Protein AF-A0A951T070-F1 (afdb_monomer)

Radius of gyration: 13.44 Å; Cα contacts (8 Å, |Δi|>4): 49; chain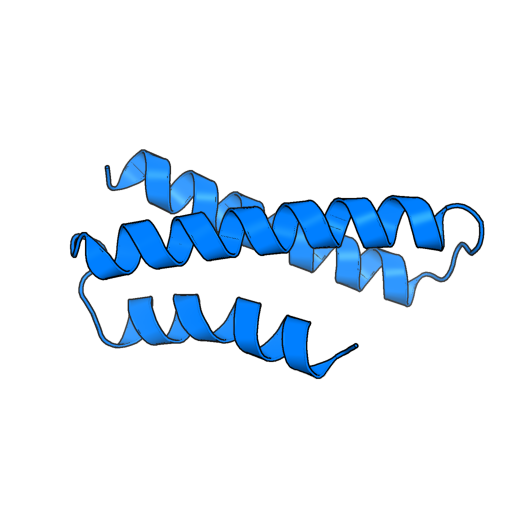s: 1; bounding box: 30×24×37 Å

Sequence (78 aa):
HGAYISLTGFLPAILLLIYSPYEPVVLTTCFLVALAILILSIHVAVSSFKYFITPIWIGWSLQTLHGLLLAVLYIVYR

Solvent-accessible surface area (backbone atoms only — not comparable to full-atom values): 4298 Å² total; per-residue (Å²): 123,68,65,62,57,49,52,57,60,45,51,49,54,52,41,58,72,77,40,62,72,76,40,67,71,49,37,52,51,28,41,55,40,18,50,54,37,47,55,49,39,51,51,50,52,66,72,38,69,86,52,92,48,68,73,59,52,54,53,43,52,54,44,44,51,53,20,49,51,34,44,51,51,39,68,76,61,107

Secondary structure (DSSP, 8-state):
-HHHHHHHHHHHHHHHHHS-TT-HHHHHHHHHHHHHHHHHHHHHHHHHTT---HHHHHHHHHHHHHHHHHHHHHHHH-

Foldseek 3Di:
DVVVLVCLLVVLVVCVVPDPLLPVVSLVSLLVSLVVLVVVLVVLCVVCVVPPDPVSVVSSVVSNVSSVVSVVSSVVND

Structure (mmCIF, N/CA/C/O backbone):
data_AF-A0A951T070-F1
#
_entry.id   AF-A0A951T070-F1
#
loop_
_atom_site.group_PDB
_atom_site.id
_atom_site.type_symbol
_atom_site.label_atom_id
_atom_site.label_alt_id
_atom_site.label_comp_id
_atom_site.label_asym_id
_atom_site.label_entity_id
_atom_site.label_seq_id
_atom_site.pdbx_PDB_ins_code
_atom_site.Cartn_x
_atom_site.Cartn_y
_atom_site.Cartn_z
_atom_site.occupancy
_atom_site.B_iso_or_equiv
_atom_site.auth_seq_id
_atom_site.auth_comp_id
_atom_site.auth_asym_id
_atom_site.auth_atom_id
_atom_site.pdbx_PDB_model_num
ATOM 1 N N . HIS A 1 1 ? 6.251 -14.540 -7.353 1.00 42.88 1 HIS A N 1
ATOM 2 C CA . HIS A 1 1 ? 6.021 -13.083 -7.236 1.00 42.88 1 HIS A CA 1
ATOM 3 C C . HIS A 1 1 ? 4.539 -12.705 -7.099 1.00 42.88 1 HIS A C 1
ATOM 5 O O . HIS A 1 1 ? 4.240 -11.893 -6.240 1.00 42.88 1 HIS A O 1
ATOM 11 N N . GLY A 1 2 ? 3.595 -13.306 -7.844 1.00 45.22 2 GLY A N 1
ATOM 12 C CA . GLY A 1 2 ? 2.164 -12.936 -7.769 1.00 45.22 2 GLY A CA 1
ATOM 13 C C . GLY A 1 2 ? 1.419 -13.272 -6.461 1.00 45.22 2 GLY A C 1
ATOM 14 O O . GLY A 1 2 ? 0.566 -12.503 -6.032 1.00 45.22 2 GLY A O 1
ATOM 15 N N . ALA A 1 3 ? 1.764 -14.372 -5.780 1.00 42.16 3 ALA A N 1
ATOM 16 C CA . ALA A 1 3 ? 1.043 -14.821 -4.577 1.00 42.16 3 ALA A CA 1
ATOM 17 C C . ALA A 1 3 ? 1.173 -13.869 -3.368 1.00 42.16 3 ALA A C 1
ATOM 19 O O . ALA A 1 3 ? 0.213 -13.684 -2.628 1.00 42.16 3 ALA A O 1
ATOM 20 N N . TYR A 1 4 ? 2.327 -13.209 -3.201 1.00 49.06 4 TYR A N 1
ATOM 21 C CA . TYR A 1 4 ? 2.533 -12.213 -2.140 1.00 49.06 4 TYR A CA 1
ATOM 22 C C . TYR A 1 4 ? 1.685 -10.953 -2.353 1.00 49.06 4 TYR A C 1
ATOM 24 O O . TYR A 1 4 ? 1.182 -10.386 -1.389 1.00 49.06 4 TYR A O 1
ATOM 32 N N . ILE A 1 5 ? 1.486 -10.546 -3.610 1.00 54.47 5 ILE A N 1
ATOM 33 C CA . ILE A 1 5 ? 0.675 -9.378 -3.991 1.00 54.47 5 ILE A CA 1
ATOM 34 C C . ILE A 1 5 ? -0.811 -9.653 -3.721 1.00 54.47 5 ILE A C 1
ATOM 36 O O . ILE A 1 5 ? -1.520 -8.791 -3.213 1.00 54.47 5 ILE A O 1
ATOM 40 N N . SER A 1 6 ? -1.263 -10.886 -3.979 1.00 55.62 6 SER A N 1
ATOM 41 C CA . SER A 1 6 ? -2.614 -11.324 -3.622 1.00 55.62 6 SER A CA 1
ATOM 42 C C . SER A 1 6 ? -2.804 -11.323 -2.104 1.00 55.62 6 SER A C 1
ATOM 44 O O . SER A 1 6 ? -3.709 -10.675 -1.595 1.00 55.62 6 SER A O 1
ATOM 46 N N . LEU A 1 7 ? -1.941 -11.998 -1.343 1.00 55.91 7 LEU A N 1
ATOM 47 C CA . LEU A 1 7 ? -2.182 -12.167 0.094 1.00 55.91 7 LEU A CA 1
ATOM 48 C C . LEU A 1 7 ? -2.108 -10.837 0.866 1.00 55.91 7 LEU A C 1
ATOM 50 O O . LEU A 1 7 ? -2.914 -10.606 1.762 1.00 55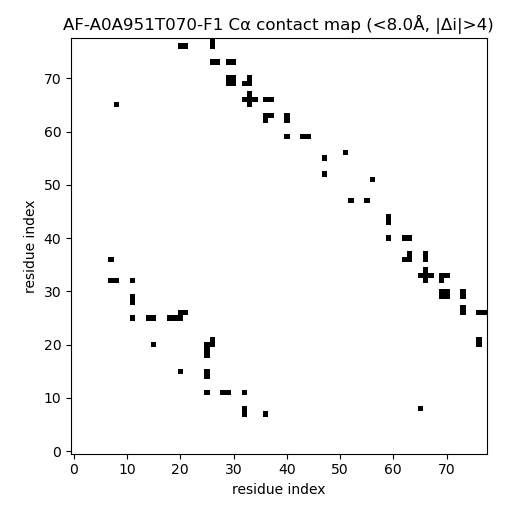.91 7 LEU A O 1
ATOM 54 N N . THR A 1 8 ? -1.195 -9.940 0.477 1.00 60.41 8 THR A N 1
ATOM 55 C CA . THR A 1 8 ? -1.070 -8.605 1.088 1.00 60.41 8 THR A CA 1
ATOM 56 C C . THR A 1 8 ? -2.221 -7.670 0.728 1.00 60.41 8 THR A C 1
ATOM 58 O O . THR A 1 8 ? -2.634 -6.908 1.586 1.00 60.41 8 THR A O 1
ATOM 61 N N . GLY A 1 9 ? -2.796 -7.740 -0.475 1.00 63.12 9 GLY A N 1
ATOM 62 C CA . GLY A 1 9 ? -3.980 -6.937 -0.815 1.00 63.12 9 GLY A CA 1
ATOM 63 C C . GLY A 1 9 ? -5.287 -7.485 -0.228 1.00 63.12 9 GLY A C 1
ATOM 64 O O . GLY A 1 9 ? -6.174 -6.721 0.149 1.00 63.12 9 GLY A O 1
ATOM 65 N N . PHE A 1 10 ? -5.416 -8.812 -0.119 1.00 68.31 10 PHE A N 1
ATOM 66 C CA . PHE A 1 10 ? -6.644 -9.451 0.366 1.00 68.31 10 PHE A CA 1
ATOM 67 C C . PHE A 1 10 ? -6.762 -9.461 1.893 1.00 68.31 10 PHE A C 1
ATOM 69 O O . PHE A 1 10 ? -7.871 -9.332 2.404 1.00 68.31 10 PHE A O 1
ATOM 76 N N . LEU A 1 11 ? -5.660 -9.594 2.637 1.00 72.75 11 LEU A N 1
ATOM 77 C CA . LEU A 1 11 ? -5.714 -9.707 4.098 1.00 72.75 11 LEU A CA 1
ATOM 78 C C . LEU A 1 11 ? -6.356 -8.481 4.793 1.00 72.75 11 LEU A C 1
ATOM 80 O O . LEU A 1 11 ? -7.261 -8.694 5.599 1.00 72.75 11 LEU A O 1
ATOM 84 N N . PRO A 1 12 ? -6.001 -7.220 4.468 1.00 71.56 12 PRO A N 1
ATOM 85 C CA . PRO A 1 12 ? -6.672 -6.045 5.031 1.00 71.56 12 PRO A CA 1
ATOM 86 C C . PRO A 1 12 ? -8.140 -5.957 4.614 1.00 71.56 12 PRO A C 1
ATOM 88 O O . PRO A 1 12 ? -8.989 -5.595 5.420 1.00 71.56 12 PRO A O 1
ATOM 91 N N . ALA A 1 13 ? -8.452 -6.312 3.364 1.00 71.62 13 ALA A N 1
ATOM 92 C CA . ALA A 1 13 ? -9.818 -6.283 2.851 1.00 71.62 13 ALA A CA 1
ATOM 93 C C . ALA A 1 13 ? -10.715 -7.293 3.585 1.00 71.62 13 ALA A C 1
ATOM 95 O O . ALA A 1 13 ? -11.838 -6.969 3.955 1.00 71.62 13 ALA A O 1
ATOM 96 N N . ILE A 1 14 ? -10.202 -8.496 3.851 1.00 74.31 14 ILE A N 1
ATOM 97 C CA . ILE A 1 14 ? -10.899 -9.527 4.627 1.00 74.31 14 ILE A CA 1
ATOM 98 C C . ILE A 1 14 ? -11.058 -9.084 6.086 1.00 74.31 14 ILE A C 1
ATOM 100 O O . ILE A 1 14 ? -12.132 -9.247 6.659 1.00 74.31 14 ILE A O 1
ATOM 104 N N . LEU A 1 15 ? -10.026 -8.484 6.683 1.00 72.31 15 LEU A N 1
ATOM 105 C CA . LEU A 1 15 ? -10.095 -7.975 8.054 1.00 72.31 15 LEU A CA 1
ATOM 106 C C . LEU A 1 15 ? -11.135 -6.858 8.201 1.00 72.31 15 LEU A C 1
ATOM 108 O O . LEU A 1 15 ? -11.904 -6.893 9.153 1.00 72.31 15 LEU A O 1
ATOM 112 N N . LEU A 1 16 ? -11.223 -5.936 7.239 1.00 75.19 16 LEU A N 1
ATOM 113 C CA . LEU A 1 16 ? -12.249 -4.885 7.209 1.00 75.19 16 LEU A CA 1
ATOM 114 C C . LEU A 1 16 ? -13.669 -5.417 6.961 1.00 75.19 16 LEU A C 1
ATOM 116 O O . LEU A 1 16 ? -14.634 -4.766 7.346 1.00 75.19 16 LEU A O 1
ATOM 120 N N . LEU A 1 17 ? -13.812 -6.577 6.312 1.00 75.00 17 LEU A N 1
ATOM 121 C CA . LEU A 1 17 ? -15.113 -7.224 6.115 1.00 75.00 17 LEU A CA 1
ATOM 122 C C . LEU A 1 17 ? -15.603 -7.962 7.366 1.00 75.00 17 LEU A C 1
ATOM 124 O O . LEU A 1 17 ? -16.810 -8.061 7.576 1.00 75.00 17 LEU A O 1
ATOM 128 N N . ILE A 1 18 ? -14.686 -8.514 8.163 1.00 79.56 18 ILE A N 1
ATOM 129 C CA . ILE A 1 18 ? -15.020 -9.356 9.323 1.00 79.56 18 ILE A CA 1
ATOM 130 C C . ILE A 1 18 ? -15.058 -8.540 10.623 1.00 79.56 18 ILE A C 1
ATOM 132 O O . ILE A 1 18 ? -15.870 -8.828 11.501 1.00 79.56 18 ILE A O 1
ATOM 136 N N . TYR A 1 19 ? -14.198 -7.530 10.756 1.00 76.50 19 TYR A N 1
ATOM 137 C CA . TYR A 1 19 ? -14.016 -6.757 11.984 1.00 76.50 19 TYR A CA 1
ATOM 138 C C . TYR A 1 19 ? -14.350 -5.278 11.787 1.00 76.50 19 TYR A C 1
ATOM 140 O O . TYR A 1 19 ? -14.212 -4.720 10.701 1.00 76.50 19 TYR A O 1
ATOM 148 N N . SER A 1 20 ? -14.765 -4.628 12.877 1.00 73.88 20 SER A N 1
ATOM 149 C CA . SER A 1 20 ? -15.000 -3.184 12.890 1.00 73.88 20 SER A CA 1
ATOM 150 C C . SER A 1 20 ? -13.695 -2.427 12.596 1.00 73.88 20 SER A C 1
ATOM 152 O O . SER A 1 20 ? -12.651 -2.787 13.149 1.00 73.88 20 SER A O 1
ATOM 154 N N . PRO A 1 21 ? -13.721 -1.356 11.779 1.00 68.31 21 PRO A N 1
ATOM 155 C CA . PRO A 1 21 ? -12.522 -0.592 11.417 1.00 68.31 21 PRO A CA 1
ATOM 156 C C . PRO A 1 21 ? -11.854 0.111 12.610 1.00 68.31 21 PRO A C 1
ATOM 158 O O . PRO A 1 21 ? -10.713 0.546 12.496 1.00 68.31 21 PRO A O 1
ATOM 161 N N . TYR A 1 22 ? -12.549 0.206 13.747 1.00 71.19 22 TYR A N 1
ATOM 162 C CA . TYR A 1 22 ? -12.041 0.796 14.987 1.00 71.19 22 TYR A CA 1
ATOM 163 C C . TYR A 1 22 ? -11.218 -0.176 15.839 1.00 71.19 22 TYR A C 1
ATOM 165 O O . TYR A 1 22 ? -10.598 0.240 16.816 1.00 71.19 22 TYR A O 1
ATOM 173 N N . GLU A 1 23 ? -11.202 -1.468 15.499 1.00 79.38 23 GLU A N 1
ATOM 174 C CA . GLU A 1 23 ? -10.419 -2.442 16.250 1.00 79.38 23 GLU A CA 1
ATOM 175 C C . GLU A 1 23 ? -8.914 -2.183 16.046 1.00 79.38 23 GLU A C 1
ATOM 177 O O . GLU A 1 23 ? -8.431 -2.168 14.906 1.00 79.38 23 GLU A O 1
ATOM 182 N N . PRO A 1 24 ? -8.121 -2.044 17.124 1.00 76.94 24 PRO A N 1
ATOM 183 C CA . PRO A 1 24 ? -6.697 -1.714 17.024 1.00 76.94 24 PRO A CA 1
ATOM 184 C C . PRO A 1 24 ? -5.899 -2.792 16.271 1.00 76.94 24 PRO A C 1
ATOM 186 O O . PRO A 1 24 ? -4.876 -2.506 15.645 1.00 76.94 24 PRO A O 1
ATOM 189 N N . VAL A 1 25 ? -6.386 -4.036 16.274 1.00 79.38 25 VAL A N 1
ATOM 190 C CA . VAL A 1 25 ? -5.808 -5.150 15.507 1.00 79.38 25 VAL A CA 1
ATOM 191 C C . VAL A 1 25 ? -5.962 -4.927 13.997 1.00 79.38 25 VAL A C 1
ATOM 193 O O . VAL A 1 25 ? -5.031 -5.188 13.236 1.00 79.38 25 VAL A O 1
ATOM 196 N N . VAL A 1 26 ? -7.099 -4.392 13.545 1.00 79.69 26 VAL A N 1
ATOM 197 C CA . VAL A 1 26 ? -7.352 -4.091 12.124 1.00 79.69 26 VAL A CA 1
ATOM 198 C C . VAL A 1 26 ? -6.503 -2.902 11.677 1.00 79.69 26 VAL A C 1
ATOM 200 O O . VAL A 1 26 ? -5.856 -2.949 10.635 1.00 79.69 26 VAL A O 1
ATOM 203 N N . LEU A 1 27 ? -6.420 -1.861 12.504 1.00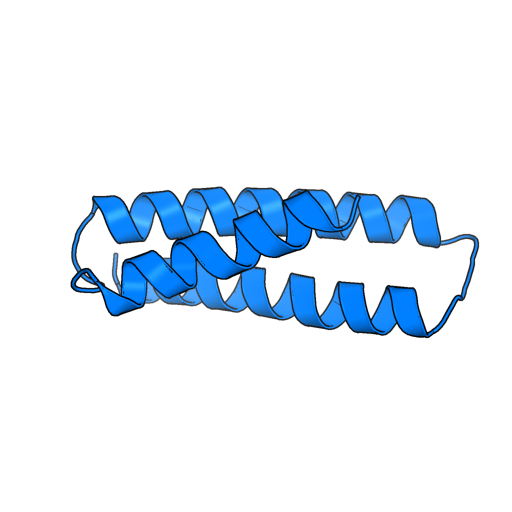 78.38 27 LEU A N 1
ATOM 204 C CA . LEU A 1 27 ? -5.597 -0.679 12.238 1.00 78.38 27 LEU A CA 1
ATOM 205 C C . LEU A 1 27 ? -4.102 -1.008 12.106 1.00 78.38 27 LEU A C 1
ATOM 207 O O . LEU A 1 27 ? -3.453 -0.591 11.144 1.00 78.38 27 LEU A O 1
ATOM 211 N N . THR A 1 28 ? -3.552 -1.787 13.040 1.00 80.50 28 THR A N 1
ATOM 212 C CA . THR A 1 28 ? -2.126 -2.160 13.033 1.00 80.50 28 THR A CA 1
ATOM 213 C C . THR A 1 28 ? -1.766 -3.074 11.864 1.00 80.50 28 THR A C 1
ATOM 215 O O . THR A 1 28 ? -0.738 -2.872 11.216 1.00 80.50 28 THR A O 1
ATOM 218 N N . THR A 1 29 ? -2.623 -4.044 11.542 1.00 82.31 29 THR A N 1
ATOM 219 C CA . THR A 1 29 ? -2.424 -4.928 10.385 1.00 82.31 29 THR A CA 1
ATOM 220 C C . THR A 1 29 ? -2.524 -4.162 9.065 1.00 82.31 29 THR A C 1
ATOM 222 O O . THR A 1 29 ? -1.637 -4.312 8.224 1.00 82.31 29 THR A O 1
ATOM 225 N N . CYS A 1 30 ? -3.512 -3.274 8.906 1.00 80.31 30 CYS A N 1
ATOM 226 C CA . CYS A 1 30 ? -3.617 -2.376 7.751 1.00 80.31 30 CYS A CA 1
ATOM 227 C C . CYS 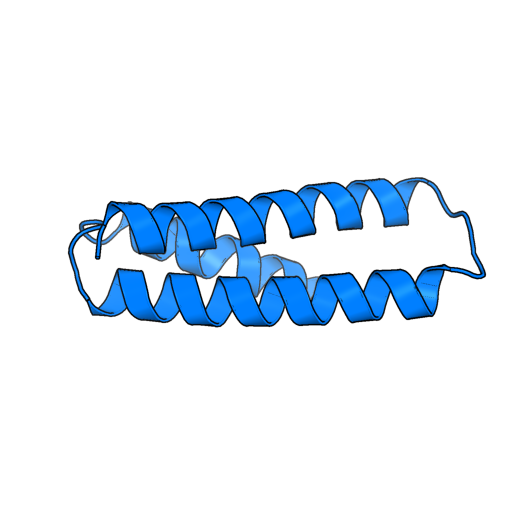A 1 30 ? -2.361 -1.511 7.577 1.00 80.31 30 CYS A C 1
ATOM 229 O O . CYS A 1 30 ? -1.857 -1.385 6.461 1.00 80.31 30 CYS A O 1
ATOM 231 N N . PHE A 1 31 ? -1.815 -0.960 8.665 1.00 81.12 31 PHE A N 1
ATOM 232 C CA . PHE A 1 31 ? -0.602 -0.141 8.619 1.00 81.12 31 PHE A CA 1
ATOM 233 C C . PHE A 1 31 ? 0.645 -0.940 8.211 1.00 81.12 31 PHE A C 1
ATOM 235 O O . PHE A 1 31 ? 1.405 -0.514 7.338 1.00 81.12 31 PHE A O 1
ATOM 242 N N . LEU A 1 32 ? 0.850 -2.123 8.799 1.00 82.81 32 LEU A N 1
ATOM 243 C CA . LEU A 1 32 ? 1.974 -2.998 8.447 1.00 82.81 32 LEU A CA 1
ATOM 244 C C . LEU A 1 32 ? 1.905 -3.449 6.985 1.00 82.81 32 LEU A C 1
ATOM 246 O O . LEU A 1 32 ? 2.924 -3.482 6.291 1.00 82.81 32 LEU A O 1
ATOM 250 N N . VAL A 1 33 ? 0.701 -3.747 6.499 1.00 83.56 33 VAL A N 1
ATOM 251 C CA . VAL A 1 33 ? 0.483 -4.090 5.095 1.00 83.56 33 VAL A CA 1
ATOM 252 C C . VAL A 1 33 ? 0.735 -2.889 4.185 1.00 83.56 33 VAL A C 1
ATOM 254 O O . VAL A 1 33 ? 1.414 -3.044 3.170 1.00 83.56 33 VAL A O 1
ATOM 257 N N . ALA A 1 34 ? 0.267 -1.692 4.548 1.00 81.38 34 ALA A N 1
ATOM 258 C CA . ALA A 1 34 ? 0.539 -0.473 3.789 1.00 81.38 34 ALA A CA 1
ATOM 259 C C . ALA A 1 34 ? 2.051 -0.243 3.616 1.00 81.38 34 ALA A C 1
ATOM 261 O O . ALA A 1 34 ? 2.516 0.009 2.503 1.00 81.38 34 ALA A O 1
ATOM 262 N N . LEU A 1 35 ? 2.834 -0.419 4.687 1.00 81.50 35 LEU A N 1
ATOM 263 C CA . LEU A 1 35 ? 4.297 -0.341 4.634 1.00 81.50 35 LEU A CA 1
ATOM 264 C C . LEU A 1 35 ? 4.910 -1.402 3.715 1.00 81.50 35 LEU A C 1
ATOM 266 O O . LEU A 1 35 ? 5.739 -1.071 2.866 1.00 81.50 35 LEU A O 1
ATOM 270 N N . ALA A 1 36 ? 4.493 -2.662 3.846 1.00 81.94 36 ALA A N 1
ATOM 271 C CA . ALA A 1 36 ?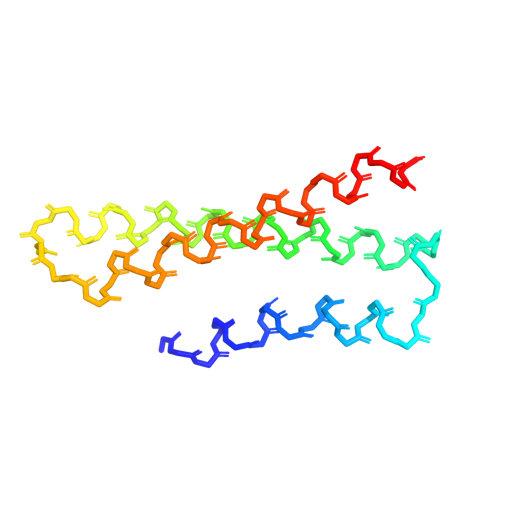 4.998 -3.747 3.006 1.00 81.94 36 ALA A CA 1
ATOM 272 C C . ALA A 1 36 ? 4.721 -3.491 1.513 1.00 81.94 36 ALA A C 1
ATOM 274 O O . ALA A 1 36 ? 5.588 -3.712 0.664 1.00 81.94 36 ALA A O 1
ATOM 275 N N . ILE A 1 37 ? 3.533 -2.973 1.196 1.00 81.50 37 ILE A N 1
ATOM 276 C CA . ILE A 1 37 ? 3.113 -2.627 -0.164 1.00 81.50 37 ILE A CA 1
ATOM 277 C C . ILE A 1 37 ? 3.931 -1.460 -0.726 1.00 81.50 37 ILE A C 1
ATOM 279 O O . ILE A 1 37 ? 4.343 -1.518 -1.885 1.00 81.50 37 ILE A O 1
ATOM 283 N N . LEU A 1 38 ? 4.214 -0.430 0.075 1.00 80.31 38 LEU A N 1
ATOM 284 C CA . LEU A 1 38 ? 5.045 0.701 -0.349 1.00 80.31 38 LEU A CA 1
ATOM 285 C C . LEU A 1 38 ? 6.499 0.285 -0.606 1.00 80.31 38 LEU A C 1
ATOM 287 O O . LEU A 1 38 ? 7.071 0.665 -1.628 1.00 80.31 38 LEU A O 1
ATOM 291 N N . ILE A 1 39 ? 7.083 -0.545 0.262 1.00 82.81 39 ILE A N 1
ATOM 292 C CA . ILE A 1 39 ? 8.436 -1.089 0.058 1.00 82.81 39 ILE A CA 1
ATOM 293 C C . ILE A 1 39 ? 8.489 -1.904 -1.239 1.00 82.81 39 ILE A C 1
ATOM 295 O O . ILE A 1 39 ? 9.416 -1.756 -2.040 1.00 82.81 39 ILE A O 1
ATOM 299 N N . LEU A 1 40 ? 7.473 -2.734 -1.481 1.00 79.44 40 LEU A N 1
ATOM 300 C CA . LEU A 1 40 ? 7.385 -3.533 -2.697 1.00 79.44 40 LEU A CA 1
ATOM 301 C C . LEU A 1 40 ? 7.183 -2.662 -3.946 1.00 79.44 40 LEU A C 1
ATOM 303 O O . LEU A 1 40 ? 7.800 -2.925 -4.976 1.00 79.44 40 LEU A O 1
ATOM 307 N N . SER A 1 41 ? 6.389 -1.597 -3.846 1.00 77.31 41 SER A N 1
ATOM 308 C CA . SER A 1 41 ? 6.214 -0.600 -4.906 1.00 77.31 41 SER A CA 1
ATOM 309 C C . SER A 1 41 ? 7.548 0.063 -5.277 1.00 77.31 41 SER A C 1
ATOM 311 O O . SER A 1 41 ? 7.887 0.134 -6.460 1.00 77.31 41 SER A O 1
ATOM 313 N N . ILE A 1 42 ? 8.368 0.450 -4.294 1.00 81.62 42 ILE A N 1
ATOM 314 C CA . ILE A 1 42 ? 9.717 0.991 -4.538 1.00 81.62 42 ILE A CA 1
ATOM 315 C C . ILE A 1 42 ? 10.606 -0.059 -5.217 1.00 81.62 42 ILE A C 1
ATOM 317 O O . ILE A 1 42 ? 11.284 0.240 -6.200 1.00 81.62 42 ILE A O 1
ATOM 321 N N . HIS A 1 43 ? 10.580 -1.305 -4.739 1.00 82.12 43 HIS A N 1
ATOM 322 C CA . HIS A 1 43 ? 11.361 -2.393 -5.329 1.00 82.12 43 HIS A CA 1
ATOM 323 C C . HIS A 1 43 ? 10.987 -2.649 -6.799 1.00 82.12 43 HIS A C 1
ATOM 325 O O . HIS A 1 43 ? 11.868 -2.806 -7.650 1.00 82.12 43 HIS A O 1
ATOM 331 N N . VAL A 1 44 ? 9.691 -2.648 -7.125 1.00 76.50 44 VAL A N 1
ATOM 332 C CA . VAL A 1 44 ? 9.201 -2.791 -8.505 1.00 76.50 44 VAL A CA 1
ATOM 333 C C . VAL A 1 44 ? 9.595 -1.582 -9.352 1.00 76.50 44 VAL A C 1
ATOM 335 O O . VAL A 1 44 ? 10.056 -1.775 -10.475 1.00 76.50 44 VAL A O 1
ATOM 338 N N . ALA A 1 45 ? 9.505 -0.360 -8.822 1.00 76.19 45 ALA A N 1
ATOM 339 C CA . ALA A 1 45 ? 9.921 0.847 -9.537 1.00 76.19 45 ALA A CA 1
ATO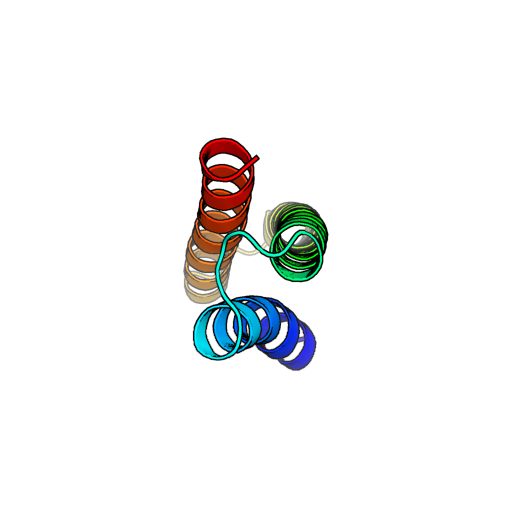M 340 C 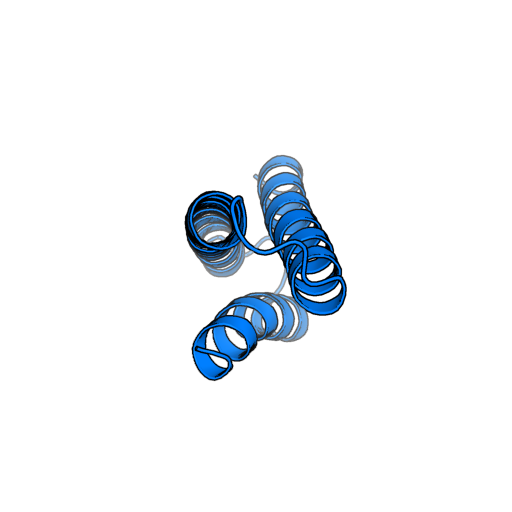C . ALA A 1 45 ? 11.414 0.811 -9.908 1.00 76.19 45 ALA A C 1
ATOM 342 O O . ALA A 1 45 ? 11.770 1.064 -11.058 1.00 76.19 45 ALA A O 1
ATOM 343 N N . VAL A 1 46 ? 12.285 0.432 -8.966 1.00 78.62 46 VAL A N 1
ATOM 344 C CA . VAL A 1 46 ? 13.738 0.344 -9.194 1.00 78.62 46 VAL A CA 1
ATOM 345 C C . VAL A 1 46 ? 14.089 -0.792 -10.160 1.00 78.62 46 VAL A C 1
ATOM 347 O O . VAL A 1 46 ? 14.894 -0.601 -11.070 1.00 78.62 46 VAL A O 1
ATOM 350 N N . SER A 1 47 ? 13.476 -1.968 -10.004 1.00 77.06 47 SER A N 1
ATOM 351 C CA . SER A 1 47 ? 13.751 -3.130 -10.868 1.00 77.06 47 SER A CA 1
ATOM 352 C C . SER A 1 47 ? 13.194 -2.979 -12.288 1.00 77.06 47 SER A C 1
ATOM 354 O O . SER A 1 47 ? 13.788 -3.484 -13.242 1.00 77.06 47 SER A O 1
ATOM 356 N N . SER A 1 48 ? 12.090 -2.247 -12.447 1.00 69.94 48 SER A N 1
ATOM 357 C CA . SER A 1 48 ? 11.391 -2.080 -13.729 1.00 69.94 48 SER A CA 1
ATOM 358 C C . SER A 1 48 ? 11.797 -0.810 -14.477 1.00 69.94 48 SER A C 1
ATOM 360 O O . SER A 1 48 ? 11.394 -0.631 -15.622 1.00 69.94 48 SER A O 1
ATOM 362 N N . PHE A 1 49 ? 12.645 0.045 -13.892 1.00 67.06 49 PHE A N 1
ATOM 363 C CA . PHE A 1 49 ? 13.083 1.307 -14.504 1.00 67.06 49 PHE A CA 1
ATOM 364 C C . PHE A 1 49 ? 13.725 1.120 -15.891 1.00 67.06 49 PHE A C 1
ATOM 366 O O . PHE A 1 49 ? 13.636 1.990 -16.754 1.00 67.06 49 PHE A O 1
ATOM 373 N N . LYS A 1 50 ? 14.349 -0.041 -16.129 1.00 62.69 50 LYS A N 1
ATOM 374 C CA . LYS A 1 50 ? 14.997 -0.382 -17.404 1.00 62.69 50 LYS A CA 1
ATOM 375 C C . LYS A 1 50 ? 14.048 -1.021 -18.429 1.00 62.69 50 LYS A C 1
ATOM 377 O O . LYS A 1 50 ? 14.358 -1.028 -19.616 1.00 62.69 50 LYS A O 1
ATOM 382 N N . TYR A 1 51 ? 12.905 -1.547 -17.990 1.00 63.50 51 TYR A N 1
ATOM 383 C CA . TYR A 1 51 ? 11.958 -2.286 -18.823 1.00 63.50 51 TYR A CA 1
ATOM 384 C C . TYR A 1 51 ? 10.592 -1.594 -18.778 1.00 63.50 51 TYR A C 1
ATOM 386 O O . TYR A 1 51 ? 9.775 -1.842 -17.894 1.00 63.50 51 TYR A O 1
ATOM 394 N N . PHE A 1 52 ? 10.331 -0.719 -19.754 1.00 58.41 52 PHE A N 1
ATOM 395 C CA . PHE A 1 52 ? 9.028 -0.071 -19.936 1.00 58.41 52 PHE A CA 1
ATOM 396 C C . PHE A 1 52 ? 7.991 -1.076 -20.463 1.00 58.41 52 PHE A C 1
ATOM 398 O O .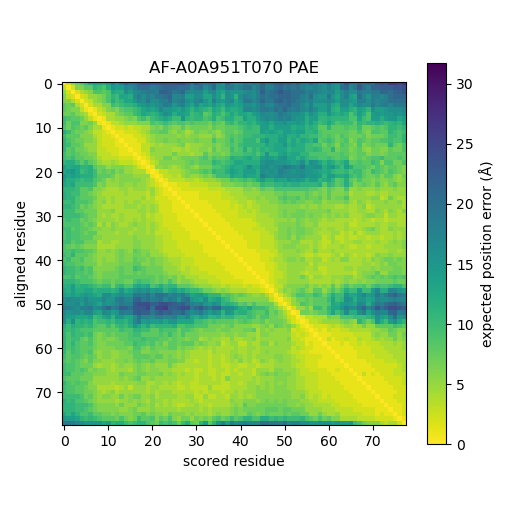 PHE A 1 52 ? 7.622 -1.082 -21.634 1.00 58.41 52 PHE A O 1
ATOM 405 N N . ILE A 1 53 ? 7.534 -1.968 -19.586 1.00 71.75 53 ILE A N 1
ATOM 406 C CA . ILE A 1 53 ? 6.484 -2.943 -19.876 1.00 71.75 53 ILE A CA 1
ATOM 407 C C . ILE A 1 53 ? 5.183 -2.424 -19.251 1.00 71.75 53 ILE A C 1
ATOM 409 O O . ILE A 1 53 ? 5.018 -2.425 -18.031 1.00 71.75 53 ILE A O 1
ATOM 413 N N . THR A 1 54 ? 4.251 -1.970 -20.090 1.00 64.44 54 THR A N 1
ATOM 414 C CA . THR A 1 54 ? 2.962 -1.364 -19.701 1.00 64.44 54 THR A CA 1
ATOM 415 C C . THR A 1 54 ? 2.155 -2.128 -18.635 1.00 64.44 54 THR A C 1
ATOM 417 O O . THR A 1 54 ? 1.683 -1.472 -17.704 1.00 64.44 54 THR A O 1
ATOM 420 N N . PRO A 1 55 ? 2.010 -3.473 -18.659 1.00 67.44 55 PRO A N 1
ATOM 421 C CA . PRO A 1 55 ? 1.264 -4.181 -17.612 1.00 67.44 55 PRO A CA 1
ATOM 422 C C . PRO A 1 55 ? 1.922 -4.125 -16.225 1.00 67.44 55 PRO A C 1
ATOM 424 O O . PRO A 1 55 ? 1.219 -4.191 -15.217 1.00 67.44 55 PRO A O 1
ATOM 427 N N . ILE A 1 56 ? 3.246 -3.951 -16.147 1.00 70.75 56 ILE A N 1
ATOM 428 C CA . ILE A 1 56 ? 3.965 -3.830 -14.868 1.00 70.75 56 ILE A CA 1
ATOM 429 C C . ILE A 1 56 ? 3.651 -2.483 -14.212 1.00 70.75 56 ILE A C 1
ATOM 431 O O . ILE A 1 56 ? 3.387 -2.425 -13.014 1.00 70.75 56 ILE A O 1
ATOM 435 N N . TRP A 1 57 ? 3.597 -1.413 -15.007 1.00 69.31 57 TRP A N 1
ATOM 436 C CA . TRP A 1 57 ? 3.269 -0.070 -14.527 1.00 69.31 57 TRP A CA 1
ATOM 437 C C . TRP A 1 57 ? 1.827 0.044 -14.027 1.00 69.31 57 TRP A C 1
ATOM 439 O O . TRP A 1 57 ? 1.597 0.642 -12.981 1.00 69.31 57 TRP A O 1
ATOM 449 N N . ILE A 1 58 ? 0.867 -0.588 -14.709 1.00 76.62 58 ILE A N 1
ATOM 450 C CA . ILE A 1 58 ? -0.536 -0.630 -14.258 1.00 76.62 58 ILE A CA 1
ATOM 451 C C . ILE A 1 58 ? -0.654 -1.351 -12.909 1.00 76.62 58 ILE A C 1
ATOM 453 O O . ILE A 1 58 ? -1.298 -0.841 -11.990 1.00 76.62 58 ILE A O 1
ATOM 457 N N . GLY A 1 59 ? 0.004 -2.509 -12.768 1.00 74.56 59 GLY A N 1
ATOM 458 C CA . GLY A 1 59 ? 0.042 -3.247 -11.504 1.00 74.56 59 GLY A CA 1
ATOM 459 C C . GLY A 1 59 ? 0.689 -2.438 -10.380 1.00 74.56 59 GLY A C 1
ATOM 460 O O . GLY A 1 59 ? 0.144 -2.363 -9.280 1.00 74.56 59 GLY A O 1
ATOM 461 N N . TRP A 1 60 ? 1.800 -1.762 -10.677 1.00 78.00 60 TRP A N 1
ATOM 462 C CA . TRP A 1 60 ? 2.486 -0.870 -9.747 1.00 78.00 60 TRP A CA 1
ATOM 463 C C . TRP A 1 60 ? 1.601 0.300 -9.290 1.00 78.00 60 TRP A C 1
ATOM 465 O O . TRP A 1 60 ? 1.520 0.576 -8.091 1.00 78.00 60 TRP A O 1
ATOM 475 N N . SER A 1 61 ? 0.890 0.965 -10.206 1.00 76.69 61 SER A N 1
ATOM 476 C CA . SER A 1 61 ? 0.006 2.087 -9.865 1.00 76.69 61 SER A CA 1
ATOM 477 C C . SER A 1 61 ? -1.152 1.656 -8.966 1.00 76.69 61 SER A C 1
ATOM 479 O O . SER A 1 61 ? -1.407 2.307 -7.953 1.00 76.69 61 SER A O 1
ATOM 481 N N . LEU A 1 62 ? -1.816 0.539 -9.285 1.00 80.25 62 LEU A N 1
ATOM 482 C CA . LEU A 1 62 ? -2.901 -0.008 -8.459 1.00 80.25 62 LEU A CA 1
ATOM 483 C C . LEU A 1 62 ? -2.403 -0.419 -7.070 1.00 80.25 62 LEU A C 1
ATOM 485 O O . LEU A 1 62 ? -3.049 -0.128 -6.063 1.00 80.25 62 LEU A O 1
ATOM 489 N N . GLN A 1 63 ? -1.230 -1.046 -7.008 1.00 78.44 63 GLN A N 1
ATOM 490 C CA . GLN A 1 63 ? -0.606 -1.454 -5.755 1.00 78.44 63 GLN A CA 1
ATOM 491 C C . GLN A 1 63 ? -0.256 -0.245 -4.874 1.00 78.44 63 GLN A C 1
ATOM 493 O O . GLN A 1 63 ? -0.538 -0.241 -3.676 1.00 78.44 63 GLN A O 1
ATOM 498 N N . THR A 1 64 ? 0.302 0.806 -5.470 1.00 78.31 64 THR A N 1
ATOM 499 C CA . THR A 1 64 ? 0.678 2.033 -4.753 1.00 78.31 64 THR A CA 1
ATOM 500 C C . THR A 1 64 ? -0.557 2.786 -4.250 1.00 78.31 64 THR A C 1
ATOM 502 O O . THR A 1 64 ? -0.576 3.230 -3.103 1.00 78.31 64 THR A O 1
ATOM 505 N N . LEU A 1 65 ? -1.620 2.857 -5.061 1.00 83.56 65 LEU A N 1
ATOM 506 C CA . LEU A 1 65 ? -2.914 3.414 -4.652 1.00 83.56 65 LEU A CA 1
ATOM 507 C C . LEU A 1 65 ? -3.516 2.659 -3.464 1.00 83.56 65 LEU A C 1
ATOM 509 O O . LEU A 1 65 ? -3.978 3.288 -2.515 1.00 83.56 65 LEU A O 1
ATOM 513 N N . HIS A 1 66 ? -3.479 1.325 -3.486 1.00 81.62 66 HIS A N 1
ATOM 514 C CA . HIS A 1 66 ? -4.011 0.507 -2.398 1.00 81.62 66 HIS A CA 1
ATOM 515 C C . HIS A 1 66 ? -3.257 0.731 -1.076 1.00 81.62 66 HIS A C 1
ATOM 517 O O . HIS A 1 66 ? -3.884 0.944 -0.039 1.00 81.62 66 HIS A O 1
ATOM 523 N N . GLY A 1 67 ? -1.920 0.752 -1.108 1.00 80.12 67 GLY A N 1
ATOM 524 C CA . GLY A 1 67 ? -1.112 1.052 0.081 1.00 80.12 67 GLY A CA 1
ATOM 525 C C . GLY A 1 67 ? -1.385 2.452 0.643 1.00 80.12 67 GLY A C 1
ATOM 526 O O . GLY A 1 67 ? -1.485 2.626 1.857 1.00 80.12 67 GLY A O 1
ATOM 527 N N . LEU A 1 68 ? -1.577 3.441 -0.234 1.00 83.62 68 LEU A N 1
ATOM 528 C CA . LEU A 1 68 ? -1.900 4.811 0.165 1.00 83.62 68 LEU A CA 1
ATOM 529 C C . LEU A 1 68 ? -3.290 4.911 0.810 1.00 83.62 68 LEU A C 1
ATOM 531 O O . LEU A 1 68 ? -3.438 5.560 1.842 1.00 83.62 68 LEU A O 1
ATOM 535 N N . LEU A 1 69 ? -4.288 4.220 0.257 1.00 83.31 69 LEU A N 1
ATOM 536 C CA . LEU A 1 69 ? -5.634 4.125 0.834 1.00 83.31 69 LEU A CA 1
ATOM 537 C C . LEU A 1 69 ? -5.621 3.524 2.245 1.00 83.31 69 LEU A C 1
ATOM 539 O O . LEU A 1 69 ? -6.268 4.066 3.138 1.00 83.31 69 LEU A O 1
ATOM 543 N N . LEU A 1 70 ? -4.854 2.453 2.471 1.00 82.06 70 LEU A N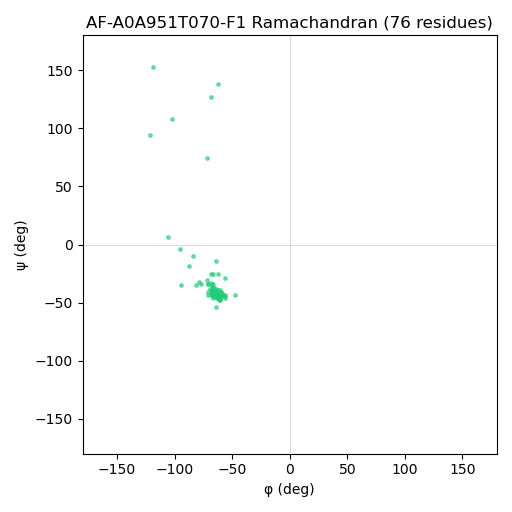 1
ATOM 544 C CA . LEU A 1 70 ? -4.702 1.854 3.802 1.00 82.06 70 LEU A CA 1
ATOM 545 C C . LEU A 1 70 ? -4.015 2.802 4.793 1.00 82.06 70 LEU A C 1
ATOM 547 O O . LEU A 1 70 ? -4.415 2.871 5.954 1.00 82.06 70 LEU A O 1
ATOM 551 N N . ALA A 1 71 ? -3.014 3.562 4.346 1.00 80.19 71 ALA A N 1
ATOM 552 C CA . ALA A 1 71 ? -2.356 4.563 5.183 1.00 80.19 71 ALA A CA 1
ATOM 553 C C . ALA A 1 71 ? -3.304 5.715 5.560 1.00 80.19 71 ALA A C 1
ATOM 555 O O . ALA A 1 71 ? -3.320 6.148 6.712 1.00 80.19 71 ALA A O 1
ATOM 556 N N . VAL A 1 72 ? -4.127 6.185 4.616 1.00 83.19 72 VAL A N 1
ATOM 557 C CA . VAL A 1 72 ? -5.164 7.196 4.884 1.00 83.19 72 VAL A CA 1
ATOM 558 C C . VAL A 1 72 ? -6.198 6.654 5.865 1.00 83.19 72 VAL A C 1
ATOM 560 O O . VAL A 1 72 ? -6.533 7.342 6.825 1.00 83.19 72 VAL A O 1
ATOM 563 N N . LEU A 1 73 ? -6.657 5.415 5.671 1.00 82.44 73 LEU A N 1
ATOM 564 C CA . LEU A 1 73 ? -7.574 4.752 6.595 1.00 82.44 73 LEU A CA 1
ATOM 565 C C . LEU A 1 73 ? -6.986 4.713 8.011 1.00 82.44 73 LEU A C 1
ATOM 567 O O . LEU A 1 73 ? -7.650 5.098 8.965 1.00 82.44 73 LEU A O 1
ATOM 571 N N . TYR A 1 74 ? -5.714 4.342 8.147 1.00 79.31 74 TYR A N 1
ATOM 572 C CA . TYR A 1 74 ? -5.043 4.365 9.441 1.00 79.31 74 TYR A CA 1
ATOM 573 C C . TYR A 1 74 ? -5.029 5.758 10.088 1.00 79.31 74 TYR A C 1
ATOM 575 O O . TYR A 1 74 ? -5.274 5.877 11.282 1.00 79.31 74 TYR A O 1
ATOM 583 N N . ILE A 1 75 ? -4.783 6.823 9.319 1.00 79.88 75 ILE A N 1
ATOM 584 C CA . ILE A 1 75 ? -4.774 8.199 9.844 1.00 79.88 75 ILE A CA 1
ATOM 585 C C . ILE A 1 75 ? -6.174 8.658 10.272 1.00 79.88 75 ILE A C 1
ATOM 587 O O . ILE A 1 75 ? -6.292 9.351 11.277 1.00 79.88 75 ILE A O 1
ATOM 591 N N . VAL A 1 76 ? -7.216 8.299 9.518 1.00 82.38 76 VAL A N 1
ATOM 592 C CA . VAL A 1 76 ? -8.604 8.715 9.793 1.00 82.38 76 VAL A CA 1
ATOM 593 C C . VAL A 1 76 ? -9.177 8.020 11.028 1.00 82.38 76 VAL A C 1
ATOM 595 O O . VAL A 1 76 ? -9.978 8.618 11.740 1.00 82.38 76 VAL A O 1
ATOM 598 N N . TYR A 1 77 ? -8.784 6.770 11.266 1.00 76.31 77 TYR A N 1
ATOM 599 C CA . TYR A 1 77 ? -9.348 5.926 12.321 1.00 76.31 77 TYR A CA 1
ATOM 600 C C . TYR A 1 77 ? -8.414 5.745 13.538 1.00 76.31 77 TYR A C 1
ATOM 602 O O . TYR A 1 77 ? -8.751 4.963 14.426 1.00 76.31 77 TYR A O 1
ATOM 610 N N . ARG A 1 78 ? -7.265 6.443 13.598 1.00 65.12 78 ARG A N 1
ATOM 611 C CA . ARG A 1 78 ? -6.445 6.535 14.828 1.00 65.12 78 ARG A CA 1
ATOM 612 C C . ARG A 1 78 ? -7.093 7.433 15.875 1.00 65.12 78 ARG A C 1
ATOM 614 O O . ARG A 1 78 ? -6.734 7.242 17.056 1.00 65.12 78 ARG A O 1
#

Mean predicted aligned error: 7.54 Å

Nearest PDB structures (foldseek):
  2n9d-assembly1_A  TM=7.181E-01  e=1.633E+00  Homo sapiens
  8fit-assembly2_C  TM=8.791E-01  e=7.955E+00  synthetic construct
  6n63-assembly1_A-2  TM=5.454E-01  e=3.301E+00  Bacillus thermotolerans

pLDDT: mean 73.76, std 9.88, range [42.16, 83.62]